Protein AF-A0A966URJ5-F1 (afdb_monomer_lite)

Sequence (151 aa):
MKKILITILTALTIFGPMQIAKAADERVVAIIDSAIDSNKNASVIYEACFTTNTSCPNGKNFMEGKGAASYFTRDKMSSPLVGPIWPTSQILTPGKQIYHGYNMAQVAVKTNPNVKIVFIRVSDGFTNIPINAGDNLSNAIKWVNDNAEKY

Secondary structure (DSSP, 8-state):
-HHHHHHHHHHTTTTS-----------EEEEEES---GGG-TTEEEEEEE-SSS-STTSSSEEESTTTT---BBSSTTSPPB-----SS-TTTTT-SHHHHHHHHHHHHHH-TT-EEEEEE----BSSS-S--HHHHHHHHHHHHHTTTT-

Foldseek 3Di:
DVVVVVVVVVVVVVPDPPPPPPPPPQDADEAEFAADPCVVPVLEPWEKEAEPLLQFPVSHRIDIGPCRRFGWADADSPDDIDDSDQWPFDDVRTHDRNCVQVVVSVVVCVVPVSHHYYYYHQFHRYSPDPRHDPVSVVVSVVVCVVCVVVD

pLDDT: mean 79.36, std 17.91, range [37.34, 97.88]

Radius of gyration: 23.21 Å; chains: 1; bounding box: 61×41×64 Å

Structure (mmCIF, N/CA/C/O backbone):
data_AF-A0A966URJ5-F1
#
_entry.id   AF-A0A966URJ5-F1
#
loop_
_atom_site.group_PDB
_atom_site.id
_atom_site.type_symbol
_atom_site.label_atom_id
_atom_site.label_alt_id
_atom_site.label_comp_id
_atom_site.label_asym_id
_atom_site.label_entity_id
_atom_site.label_seq_id
_atom_site.pdbx_PDB_ins_code
_atom_site.Cartn_x
_atom_site.Cartn_y
_atom_site.Cartn_z
_atom_site.occupancy
_atom_site.B_iso_or_equiv
_atom_site.auth_seq_id
_atom_site.auth_comp_id
_atom_site.auth_asym_id
_atom_site.auth_atom_id
_atom_site.pdbx_PDB_model_num
ATOM 1 N N . MET A 1 1 ? -41.264 -24.952 49.001 1.00 50.34 1 MET A N 1
ATOM 2 C CA . MET A 1 1 ? -41.823 -24.088 47.931 1.00 50.34 1 MET A CA 1
ATOM 3 C C . MET A 1 1 ? -40.975 -22.841 47.652 1.00 50.34 1 MET A C 1
ATOM 5 O O . MET A 1 1 ? -40.664 -22.598 46.497 1.00 50.34 1 MET A O 1
ATOM 9 N N . LYS A 1 2 ? -40.493 -22.106 48.670 1.00 48.03 2 LYS A N 1
ATOM 10 C CA . LYS A 1 2 ? -39.667 -20.885 48.496 1.00 48.03 2 LYS A CA 1
ATOM 11 C C . LYS A 1 2 ? -38.324 -21.092 47.762 1.00 48.03 2 LYS A C 1
ATOM 13 O O . LYS A 1 2 ? -37.881 -20.206 47.050 1.00 48.03 2 LYS A O 1
ATOM 18 N N . LYS A 1 3 ? -37.706 -22.275 47.893 1.00 48.22 3 LYS A N 1
ATOM 19 C CA . LYS A 1 3 ? -36.436 -22.621 47.220 1.00 48.22 3 LYS A CA 1
ATOM 20 C C . LYS A 1 3 ? -36.599 -22.998 45.738 1.00 48.22 3 LYS A C 1
ATOM 22 O O . LYS A 1 3 ? -35.659 -22.828 44.983 1.00 48.22 3 LYS A O 1
ATOM 27 N N . ILE A 1 4 ? -37.787 -23.449 45.324 1.00 54.34 4 ILE A N 1
ATOM 28 C CA . ILE A 1 4 ? -38.074 -23.843 43.929 1.00 54.34 4 ILE A CA 1
ATOM 29 C C . ILE A 1 4 ? -38.348 -22.601 43.066 1.00 54.34 4 ILE A C 1
ATOM 31 O O . ILE A 1 4 ? -37.912 -22.529 41.923 1.00 54.34 4 ILE A O 1
ATOM 35 N N . LEU A 1 5 ? -38.989 -21.580 43.644 1.00 51.28 5 LEU A N 1
ATOM 36 C CA . LEU A 1 5 ? -39.249 -20.297 42.980 1.00 51.28 5 LEU A CA 1
ATOM 37 C C . LEU A 1 5 ? -37.967 -19.531 42.613 1.00 51.28 5 LEU A C 1
ATOM 39 O O . LEU A 1 5 ? -37.931 -18.869 41.582 1.00 51.28 5 LEU A O 1
ATOM 43 N N . ILE A 1 6 ? -36.907 -19.649 43.419 1.00 54.62 6 ILE A N 1
ATOM 44 C CA . ILE A 1 6 ? -35.632 -18.960 43.165 1.00 54.62 6 ILE A CA 1
ATOM 45 C C . ILE A 1 6 ? -34.878 -19.619 42.001 1.00 54.62 6 ILE A C 1
ATOM 47 O O . ILE A 1 6 ? -34.319 -18.919 41.164 1.00 54.62 6 ILE A O 1
ATOM 51 N N . THR A 1 7 ? -34.925 -20.950 41.893 1.00 51.34 7 THR A N 1
ATOM 52 C CA . THR A 1 7 ? -34.247 -21.698 40.821 1.00 51.34 7 THR A CA 1
ATOM 53 C C . THR A 1 7 ? -34.879 -21.466 39.445 1.00 51.34 7 THR A C 1
ATOM 55 O O . THR A 1 7 ? -34.167 -21.412 38.444 1.00 51.34 7 THR A O 1
ATOM 58 N N . ILE A 1 8 ? -36.200 -21.273 39.379 1.00 53.19 8 ILE A N 1
ATOM 59 C CA . ILE A 1 8 ? -36.900 -20.993 38.114 1.00 53.19 8 ILE A CA 1
ATOM 60 C C . ILE A 1 8 ? -36.579 -19.572 37.620 1.00 53.19 8 ILE A C 1
ATOM 62 O O . ILE A 1 8 ? -36.367 -19.373 36.426 1.00 53.19 8 ILE A O 1
ATOM 66 N N . LEU A 1 9 ? -36.452 -18.595 38.524 1.00 50.75 9 LEU A N 1
ATOM 67 C CA . LEU A 1 9 ? -36.174 -17.204 38.152 1.00 50.75 9 LEU A CA 1
ATOM 68 C C . LEU A 1 9 ? -34.748 -17.003 37.600 1.00 50.75 9 LEU A C 1
ATOM 70 O O . LEU A 1 9 ? -34.544 -16.167 36.725 1.00 50.75 9 LEU A O 1
ATOM 74 N N . THR A 1 10 ? -33.777 -17.807 38.046 1.00 54.19 10 THR A N 1
ATOM 75 C CA . THR A 1 10 ? -32.397 -17.792 37.521 1.00 54.19 10 THR A CA 1
ATOM 76 C C . THR A 1 10 ? -32.237 -18.467 36.157 1.00 54.19 10 THR A C 1
ATOM 78 O O . THR A 1 10 ? -31.269 -18.190 35.459 1.00 54.19 10 THR A O 1
ATOM 81 N N . ALA A 1 11 ? -33.166 -19.341 35.755 1.00 50.88 11 ALA A N 1
ATOM 82 C CA . ALA A 1 11 ? -33.093 -20.036 34.467 1.00 50.88 11 ALA A CA 1
ATOM 83 C C . ALA A 1 11 ? -33.674 -19.210 33.302 1.00 50.88 11 ALA A C 1
ATOM 85 O O . ALA A 1 11 ? -33.300 -19.418 32.150 1.00 50.88 11 ALA A O 1
ATOM 86 N N . LEU A 1 12 ? -34.563 -18.251 33.589 1.00 50.88 12 LEU A N 1
ATOM 87 C CA . LEU A 1 12 ? -35.224 -17.424 32.571 1.00 50.88 12 LEU A CA 1
ATOM 88 C C . LEU A 1 12 ? -34.398 -16.221 32.090 1.00 50.88 12 LEU A C 1
ATOM 90 O O . LEU A 1 12 ? -34.717 -15.653 31.050 1.00 50.88 12 LEU A O 1
ATOM 94 N N . THR A 1 13 ? -33.324 -15.839 32.784 1.00 54.34 13 THR A N 1
ATOM 95 C CA . THR A 1 13 ? -32.471 -14.708 32.370 1.00 54.34 13 THR A CA 1
ATOM 96 C C . THR A 1 13 ? -31.438 -15.069 31.300 1.00 54.34 13 THR A C 1
ATOM 98 O O . THR A 1 13 ? -30.833 -14.172 30.722 1.00 54.34 13 THR A O 1
ATOM 101 N N . ILE A 1 14 ? -31.249 -16.357 30.991 1.00 55.19 14 ILE A N 1
ATOM 102 C CA . ILE A 1 14 ? -30.229 -16.819 30.030 1.00 55.19 14 ILE A CA 1
ATOM 103 C C . ILE A 1 14 ? -30.753 -16.796 28.578 1.00 55.19 14 ILE A C 1
ATOM 105 O O . ILE A 1 14 ? -29.967 -16.783 27.637 1.00 55.19 14 ILE A O 1
ATOM 109 N N . PHE A 1 15 ? -32.072 -16.705 28.377 1.00 53.78 15 PHE A N 1
ATOM 110 C CA . PHE A 1 15 ? -32.710 -16.682 27.051 1.00 53.78 15 PHE A CA 1
ATOM 111 C C . PHE A 1 15 ? -33.246 -15.298 26.659 1.00 53.78 15 PHE A C 1
ATOM 113 O O . PHE A 1 15 ? -34.242 -15.187 25.943 1.00 53.78 15 PHE A O 1
ATOM 120 N N . GLY A 1 16 ? -32.595 -14.224 27.115 1.00 58.50 16 GLY A N 1
ATOM 121 C CA . GLY A 1 16 ? -32.795 -12.922 26.482 1.00 58.50 16 GLY A CA 1
ATOM 122 C C . GLY A 1 16 ? -32.411 -13.021 24.999 1.00 58.50 16 GLY A C 1
ATOM 123 O O . GLY A 1 16 ? -31.446 -13.724 24.686 1.00 58.50 16 GLY A O 1
ATOM 124 N N . PRO A 1 17 ? -33.137 -12.373 24.069 1.00 59.34 17 PRO A N 1
ATOM 125 C CA . PRO A 1 17 ? -32.718 -12.334 22.679 1.00 59.34 17 PRO A CA 1
ATOM 126 C C . PRO A 1 17 ? -31.320 -11.723 22.647 1.00 59.34 17 PRO A C 1
ATOM 128 O O . PRO A 1 17 ? -31.151 -10.531 22.901 1.00 59.34 17 PRO A O 1
ATOM 131 N N . MET A 1 18 ? -30.310 -12.550 22.372 1.00 57.22 18 MET A N 1
ATOM 132 C CA . MET A 1 18 ? -29.006 -12.055 21.973 1.00 57.22 18 MET A CA 1
ATOM 133 C C . MET A 1 18 ? -29.278 -11.251 20.710 1.00 57.22 18 MET A C 1
ATOM 135 O O . MET A 1 18 ? -29.507 -11.822 19.643 1.00 57.22 18 MET A O 1
ATOM 139 N N . GLN A 1 19 ? -29.347 -9.926 20.835 1.00 57.91 19 GLN A N 1
ATOM 140 C CA . GLN A 1 19 ? -29.222 -9.075 19.671 1.00 57.91 19 GLN A CA 1
ATOM 141 C C . GLN A 1 19 ? -27.889 -9.481 19.063 1.00 57.91 19 GLN A C 1
ATOM 143 O O . GLN A 1 19 ? -26.838 -9.249 19.660 1.00 57.91 19 GLN A O 1
ATOM 148 N N . ILE A 1 20 ? -27.940 -10.167 17.919 1.00 57.69 20 ILE A N 1
ATOM 149 C CA . ILE A 1 20 ? -26.777 -10.316 17.060 1.00 57.69 20 ILE A CA 1
ATOM 150 C C . ILE A 1 20 ? -26.328 -8.879 16.862 1.00 57.69 20 ILE A C 1
ATOM 152 O O . ILE A 1 20 ? -27.057 -8.093 16.250 1.00 57.69 20 ILE A O 1
ATOM 156 N N . ALA A 1 21 ? -25.209 -8.506 17.483 1.00 56.81 21 ALA A N 1
ATOM 157 C CA . ALA A 1 21 ? -24.608 -7.217 17.247 1.00 56.81 21 ALA A CA 1
ATOM 158 C C . ALA A 1 21 ? -24.348 -7.193 15.745 1.00 56.81 21 ALA A C 1
ATOM 160 O O . ALA A 1 21 ? -23.446 -7.870 15.253 1.00 56.81 21 ALA A O 1
ATOM 161 N N . LYS A 1 22 ? -25.213 -6.504 14.994 1.00 48.72 22 LYS A N 1
ATOM 162 C CA . LYS A 1 22 ? -24.905 -6.134 13.624 1.00 48.72 22 LYS A CA 1
ATOM 163 C C . LYS A 1 22 ? -23.686 -5.249 13.779 1.00 48.72 22 LYS A C 1
ATOM 165 O O . LYS A 1 22 ? -23.829 -4.112 14.225 1.00 48.72 22 LYS A O 1
ATOM 170 N N . ALA A 1 23 ? -22.504 -5.824 13.546 1.00 55.16 23 ALA A N 1
ATOM 171 C CA . ALA A 1 23 ? -21.276 -5.063 13.452 1.00 55.16 23 ALA A CA 1
ATOM 172 C C . ALA A 1 23 ? -21.611 -3.880 12.550 1.00 55.16 23 ALA A C 1
ATOM 174 O O . ALA A 1 23 ? -22.132 -4.078 11.448 1.00 55.16 23 ALA A O 1
ATOM 175 N N . ALA A 1 24 ? -21.479 -2.670 13.094 1.00 56.81 24 ALA A N 1
ATOM 176 C CA . ALA A 1 24 ? -21.674 -1.475 12.302 1.00 56.81 24 ALA A CA 1
ATOM 177 C C . ALA A 1 24 ? -20.801 -1.648 11.064 1.00 56.81 24 ALA A C 1
ATOM 179 O O . ALA A 1 24 ? -19.639 -2.014 11.215 1.00 56.81 24 ALA A O 1
ATOM 180 N N . ASP A 1 25 ? -21.404 -1.477 9.890 1.00 59.50 25 ASP A N 1
ATOM 181 C CA . ASP A 1 25 ? -20.749 -1.560 8.589 1.00 59.50 25 ASP A CA 1
ATOM 182 C C . ASP A 1 25 ? -19.477 -0.703 8.667 1.00 59.50 25 ASP A C 1
ATOM 184 O O . ASP A 1 25 ? -19.547 0.533 8.699 1.00 59.50 25 ASP A O 1
ATOM 188 N N . GLU A 1 26 ? -18.333 -1.344 8.920 1.00 73.56 26 GLU A N 1
ATOM 189 C CA . GLU A 1 26 ? -17.161 -0.642 9.430 1.00 73.56 26 GLU A CA 1
ATOM 190 C C . GLU A 1 26 ? -16.476 -0.009 8.236 1.00 73.56 26 GLU A C 1
ATOM 192 O O . GLU A 1 26 ? -15.686 -0.641 7.549 1.00 73.56 26 GLU A O 1
ATOM 197 N N . ARG A 1 27 ? -16.855 1.238 7.951 1.00 84.69 27 ARG A N 1
ATOM 198 C CA . ARG A 1 27 ? -16.399 1.973 6.773 1.00 84.69 27 ARG A CA 1
ATOM 199 C C . ARG A 1 27 ? -14.871 1.977 6.705 1.00 84.69 27 ARG A C 1
ATOM 201 O O . ARG A 1 27 ? -14.206 2.598 7.539 1.00 84.69 27 ARG A O 1
ATOM 208 N N . VAL A 1 28 ? -14.337 1.332 5.675 1.00 94.56 28 VAL A N 1
ATOM 209 C CA . VAL A 1 28 ? -12.916 1.348 5.338 1.00 94.56 28 VAL A CA 1
ATOM 210 C C . VAL A 1 28 ? -12.631 2.493 4.371 1.00 94.56 28 VAL A C 1
ATOM 212 O O . VAL A 1 28 ? -13.375 2.738 3.422 1.00 94.56 28 VAL A O 1
ATOM 215 N N . VAL A 1 29 ? -11.541 3.217 4.613 1.00 96.19 29 VAL A N 1
ATOM 216 C CA . VAL A 1 29 ? -11.053 4.270 3.719 1.00 96.19 29 VAL A CA 1
ATOM 217 C C . VAL A 1 29 ? -9.939 3.706 2.845 1.00 96.19 29 VAL A C 1
ATOM 219 O O . VAL A 1 29 ? -8.922 3.231 3.349 1.00 96.19 29 VAL A O 1
ATOM 222 N N . ALA A 1 30 ? -10.104 3.800 1.528 1.00 97.50 30 ALA A N 1
ATOM 223 C CA . ALA A 1 30 ? -9.018 3.563 0.588 1.00 97.50 30 ALA A CA 1
ATOM 224 C C . ALA A 1 30 ? -8.158 4.830 0.454 1.00 97.50 30 ALA A C 1
ATOM 226 O O . ALA A 1 30 ? -8.666 5.893 0.092 1.00 97.50 30 ALA A O 1
ATOM 227 N N . ILE A 1 31 ? -6.856 4.725 0.724 1.00 96.88 31 ILE A N 1
ATOM 228 C CA . ILE A 1 31 ? -5.883 5.800 0.487 1.00 96.88 31 ILE A CA 1
ATOM 229 C C . ILE A 1 31 ? -4.998 5.382 -0.683 1.00 96.88 31 ILE A C 1
ATOM 231 O O . ILE A 1 31 ? -4.232 4.431 -0.559 1.00 96.88 31 ILE A O 1
ATOM 235 N N . ILE A 1 32 ? -5.102 6.091 -1.808 1.00 95.25 32 ILE A N 1
ATOM 236 C CA . ILE A 1 32 ? -4.272 5.871 -2.998 1.00 95.25 32 ILE A CA 1
ATOM 237 C C . ILE A 1 32 ? -3.200 6.957 -3.039 1.00 95.25 32 ILE A C 1
ATOM 239 O O . ILE A 1 32 ? -3.513 8.125 -3.259 1.00 95.25 32 ILE A O 1
ATOM 243 N N . ASP A 1 33 ? -1.945 6.588 -2.802 1.00 91.25 33 ASP A N 1
ATOM 244 C CA . ASP A 1 33 ? -0.875 7.565 -2.602 1.00 91.25 33 ASP A CA 1
ATOM 245 C C . ASP A 1 33 ? 0.514 7.006 -2.975 1.00 91.25 33 ASP A C 1
ATOM 247 O O . ASP A 1 33 ? 0.669 5.963 -3.609 1.00 91.25 33 ASP A O 1
ATOM 251 N N . SER A 1 34 ? 1.547 7.741 -2.588 1.00 86.75 34 SER A N 1
ATOM 252 C CA . SER A 1 34 ? 2.965 7.480 -2.768 1.00 86.75 34 SER A CA 1
ATOM 253 C C . SER A 1 34 ? 3.441 6.196 -2.085 1.00 86.75 34 SER A C 1
ATOM 255 O O . SER A 1 34 ? 3.714 5.219 -2.773 1.00 86.75 34 SER A O 1
ATOM 257 N N . ALA A 1 35 ? 3.584 6.176 -0.763 1.00 88.44 35 ALA A N 1
ATOM 258 C CA . ALA A 1 35 ? 4.011 5.011 0.012 1.00 88.44 35 ALA A CA 1
ATOM 259 C C . ALA A 1 35 ? 3.703 5.213 1.502 1.00 88.44 35 ALA A C 1
ATOM 261 O O . ALA A 1 35 ? 3.468 6.341 1.943 1.00 88.44 35 ALA A O 1
ATOM 262 N N . ILE A 1 36 ? 3.744 4.136 2.290 1.00 89.25 36 ILE A N 1
ATOM 263 C CA . ILE A 1 36 ? 3.575 4.209 3.746 1.00 89.25 36 ILE A CA 1
ATOM 264 C C . ILE A 1 36 ? 4.326 3.100 4.481 1.00 89.25 36 ILE A C 1
ATOM 266 O O . ILE A 1 36 ? 4.302 1.940 4.077 1.00 89.25 36 ILE A O 1
ATOM 270 N N . ASP A 1 37 ? 4.955 3.448 5.605 1.00 89.50 37 ASP A N 1
ATOM 271 C CA . ASP A 1 37 ? 5.413 2.461 6.583 1.00 89.50 37 ASP A CA 1
ATOM 272 C C . ASP A 1 37 ? 4.209 2.022 7.421 1.00 89.50 37 ASP A C 1
ATOM 274 O O . ASP A 1 37 ? 3.915 2.616 8.462 1.00 89.50 37 ASP A O 1
ATOM 278 N N . SER A 1 38 ? 3.470 1.019 6.941 1.00 89.75 38 SER A N 1
ATOM 279 C CA . SER A 1 38 ? 2.244 0.537 7.593 1.00 89.75 38 SER A CA 1
ATOM 280 C C . SER A 1 38 ? 2.495 0.012 9.011 1.00 89.75 38 SER A C 1
ATOM 282 O O . SER A 1 38 ? 1.602 0.057 9.851 1.00 89.75 38 SER A O 1
ATOM 284 N N . ASN A 1 39 ? 3.731 -0.370 9.358 1.00 88.94 39 ASN A N 1
ATOM 285 C CA . ASN A 1 39 ? 4.072 -0.739 10.737 1.00 88.94 39 ASN A CA 1
ATOM 286 C C . ASN A 1 39 ? 3.989 0.444 11.716 1.00 88.94 39 ASN A C 1
ATOM 288 O O . ASN A 1 39 ? 3.906 0.228 12.924 1.00 88.94 39 ASN A O 1
ATOM 292 N N . LYS A 1 40 ? 4.002 1.686 11.217 1.00 87.38 40 LYS A N 1
ATOM 293 C CA . LYS A 1 40 ? 3.810 2.905 12.017 1.00 87.38 40 LYS A CA 1
ATOM 294 C C . LYS A 1 40 ? 2.356 3.371 12.072 1.00 87.38 40 LYS A C 1
ATOM 296 O O . LYS A 1 40 ? 2.079 4.376 12.721 1.00 87.38 40 LYS A O 1
ATOM 301 N N . ASN A 1 41 ? 1.434 2.672 11.411 1.00 88.31 41 ASN A N 1
ATOM 302 C CA . ASN A 1 41 ? 0.022 3.026 11.398 1.00 88.31 41 ASN A CA 1
ATOM 303 C C . ASN A 1 41 ? -0.853 1.765 11.496 1.00 88.31 41 ASN A C 1
ATOM 305 O O . ASN A 1 41 ? -1.143 1.106 10.502 1.00 88.31 41 ASN A O 1
ATOM 309 N N . ALA A 1 42 ? -1.295 1.451 12.717 1.00 90.56 42 ALA A N 1
ATOM 310 C CA . ALA A 1 42 ? -2.089 0.255 13.010 1.00 90.56 42 ALA A CA 1
ATOM 311 C C . ALA A 1 42 ? -3.483 0.247 12.353 1.00 90.56 42 ALA A C 1
ATOM 313 O O . ALA A 1 42 ? -4.113 -0.806 12.288 1.00 90.56 42 ALA A O 1
ATOM 314 N N . SER A 1 43 ? -3.960 1.392 11.854 1.00 95.62 43 SER A N 1
ATOM 315 C CA . SER A 1 43 ? -5.220 1.480 11.115 1.00 95.62 43 SER A CA 1
ATOM 316 C C . SER A 1 43 ? -5.112 0.925 9.695 1.00 95.62 43 SER A C 1
ATOM 318 O O . SER A 1 43 ? -6.142 0.657 9.082 1.00 95.62 43 SER A O 1
ATOM 320 N N . VAL A 1 44 ? -3.903 0.724 9.157 1.00 96.56 44 VAL A N 1
ATOM 321 C CA . VAL A 1 44 ? -3.705 0.080 7.852 1.00 96.56 44 VAL A CA 1
ATOM 322 C C . VAL A 1 44 ? -3.919 -1.429 7.984 1.00 96.56 44 VAL A C 1
ATOM 324 O O . VAL A 1 44 ? -3.086 -2.143 8.539 1.00 96.56 44 VAL A O 1
ATOM 327 N N . ILE A 1 45 ? -5.044 -1.913 7.456 1.00 96.44 45 ILE A N 1
ATOM 328 C CA . ILE A 1 45 ? -5.470 -3.320 7.538 1.00 96.44 45 ILE A CA 1
ATOM 329 C C . ILE A 1 45 ? -5.103 -4.138 6.296 1.00 96.44 45 ILE A C 1
ATOM 331 O O . ILE A 1 45 ? -5.045 -5.367 6.358 1.00 96.44 45 ILE A O 1
ATOM 335 N N . TYR A 1 46 ? -4.866 -3.474 5.165 1.00 97.56 46 TYR A N 1
ATOM 336 C CA . TYR A 1 46 ? -4.447 -4.117 3.926 1.00 97.56 46 TYR A CA 1
ATOM 337 C C . TYR A 1 46 ? -3.684 -3.144 3.036 1.00 97.56 46 TYR A C 1
ATOM 339 O O . TYR A 1 46 ? -3.819 -1.925 3.160 1.00 97.56 46 TYR A O 1
ATOM 347 N N . GLU A 1 47 ? -2.886 -3.697 2.129 1.00 97.81 47 GLU A N 1
ATOM 348 C CA . GLU A 1 47 ? -2.038 -2.920 1.239 1.00 97.81 47 GLU A CA 1
ATOM 349 C C . GLU A 1 47 ? -2.055 -3.500 -0.175 1.00 97.81 47 GLU A C 1
ATOM 351 O O . GLU A 1 47 ? -2.119 -4.719 -0.359 1.00 97.81 47 GLU A O 1
ATOM 356 N N . ALA A 1 48 ? -1.937 -2.620 -1.164 1.00 97.75 48 ALA A N 1
ATOM 357 C CA . ALA A 1 48 ? -1.701 -2.972 -2.557 1.00 97.75 48 ALA A CA 1
ATOM 358 C C . ALA A 1 48 ? -0.666 -2.026 -3.183 1.00 97.75 48 ALA A C 1
ATOM 360 O O . ALA A 1 48 ? -0.410 -0.927 -2.685 1.00 97.75 48 ALA A O 1
ATOM 361 N N . CYS A 1 49 ? -0.061 -2.453 -4.284 1.00 95.31 49 CYS A N 1
ATOM 362 C CA . CYS A 1 49 ? 0.902 -1.675 -5.048 1.00 95.31 49 CYS A CA 1
ATOM 363 C C . CYS A 1 49 ? 0.678 -1.865 -6.542 1.00 95.31 49 CYS A C 1
ATOM 365 O O . CYS A 1 49 ? 0.576 -3.000 -7.003 1.00 95.31 49 CYS A O 1
ATOM 367 N N . PHE A 1 50 ? 0.651 -0.753 -7.275 1.00 94.44 50 PHE A N 1
ATOM 368 C CA . PHE A 1 50 ? 0.562 -0.694 -8.730 1.00 94.44 50 PHE A CA 1
ATOM 369 C C . PHE A 1 50 ? 1.670 0.210 -9.255 1.00 94.44 50 PHE A C 1
ATOM 371 O O . PHE A 1 50 ? 1.722 1.395 -8.934 1.00 94.44 50 PHE A O 1
ATOM 378 N N . THR A 1 51 ? 2.577 -0.356 -10.041 1.00 88.88 51 THR A N 1
ATOM 379 C CA . THR A 1 51 ? 3.736 0.353 -10.594 1.00 88.88 51 THR A CA 1
ATOM 380 C C . THR A 1 51 ? 3.919 -0.015 -12.059 1.00 88.88 51 THR A C 1
ATOM 382 O O . THR A 1 51 ? 3.538 -1.110 -12.471 1.00 88.88 51 THR A O 1
ATOM 385 N N . THR A 1 52 ? 4.526 0.866 -12.854 1.00 85.69 52 THR A N 1
ATOM 386 C CA . THR A 1 52 ? 4.856 0.538 -14.254 1.00 85.69 52 THR A CA 1
ATOM 387 C C . THR A 1 52 ? 6.247 -0.058 -14.387 1.00 85.69 52 THR A C 1
ATOM 389 O O . THR A 1 52 ? 6.512 -0.810 -15.326 1.00 85.69 52 THR A O 1
ATOM 392 N N . ASN A 1 53 ? 7.129 0.232 -13.426 1.00 80.50 53 ASN A N 1
ATOM 393 C CA . ASN A 1 53 ? 8.545 -0.077 -13.537 1.00 80.50 53 ASN A CA 1
ATOM 394 C C . ASN A 1 53 ? 9.028 -1.174 -12.578 1.00 80.50 53 ASN A C 1
ATOM 396 O O . ASN A 1 53 ? 10.173 -1.177 -12.123 1.00 80.50 53 ASN A O 1
ATOM 400 N N . THR A 1 54 ? 8.166 -2.131 -12.252 1.00 87.69 54 THR A N 1
ATOM 401 C CA . THR A 1 54 ? 8.456 -3.273 -11.374 1.00 87.69 54 THR A CA 1
ATOM 402 C C . THR A 1 54 ? 8.966 -2.871 -9.988 1.00 87.69 54 THR A C 1
ATOM 404 O O . THR A 1 54 ? 9.849 -3.511 -9.415 1.00 87.69 54 THR A O 1
ATOM 407 N N . SER A 1 55 ? 8.454 -1.761 -9.453 1.00 86.81 55 SER A N 1
ATOM 408 C CA . SER A 1 55 ? 8.965 -1.158 -8.216 1.00 86.81 55 SER A CA 1
ATOM 409 C C . SER A 1 55 ? 8.132 -1.479 -6.975 1.00 86.81 55 SER A C 1
ATOM 411 O O . SER A 1 55 ? 8.401 -0.938 -5.896 1.00 86.81 55 SER A O 1
ATOM 413 N N . CYS A 1 56 ? 7.170 -2.401 -7.088 1.00 92.06 56 CYS A N 1
ATOM 414 C CA . CYS A 1 56 ? 6.593 -3.038 -5.911 1.00 92.06 56 CYS A CA 1
ATOM 415 C C . CYS A 1 56 ? 7.647 -3.905 -5.195 1.00 92.06 56 CYS A C 1
ATOM 417 O O . CYS A 1 56 ? 8.588 -4.384 -5.835 1.00 92.06 56 CYS A O 1
ATOM 419 N N . PRO A 1 57 ? 7.504 -4.151 -3.881 1.00 92.56 57 PRO A N 1
ATOM 420 C CA . PRO A 1 57 ? 8.505 -4.878 -3.088 1.00 92.56 57 PRO A CA 1
ATOM 421 C C . PRO A 1 57 ? 8.857 -6.278 -3.608 1.00 92.56 57 PRO A C 1
ATOM 423 O O . PRO A 1 57 ? 9.963 -6.762 -3.393 1.00 92.56 57 PRO A O 1
ATOM 426 N N . ASN A 1 58 ? 7.936 -6.930 -4.320 1.00 94.00 58 ASN A N 1
ATOM 427 C CA . ASN A 1 58 ? 8.149 -8.236 -4.943 1.00 94.00 58 ASN A CA 1
ATOM 428 C C . ASN A 1 58 ? 8.880 -8.180 -6.301 1.00 94.00 58 ASN A C 1
ATOM 430 O O . ASN A 1 58 ? 8.965 -9.205 -6.978 1.00 94.00 58 ASN A O 1
ATOM 434 N N . GLY A 1 59 ? 9.348 -7.010 -6.747 1.00 90.56 59 GLY A N 1
ATOM 435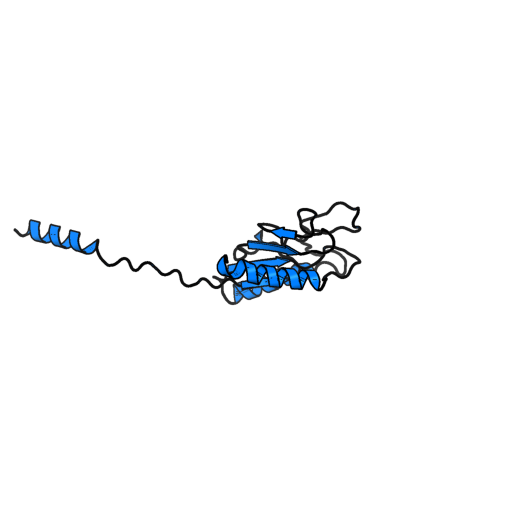 C CA . GLY A 1 59 ? 9.994 -6.861 -8.052 1.00 90.56 59 GLY A CA 1
ATOM 436 C C . GLY A 1 59 ? 9.043 -6.956 -9.240 1.00 90.56 59 GLY A C 1
ATOM 437 O O . GLY A 1 59 ? 9.493 -7.252 -10.344 1.00 90.56 59 GLY A O 1
ATOM 438 N N . LYS A 1 60 ? 7.738 -6.745 -9.034 1.00 92.44 60 LYS A N 1
ATOM 439 C CA . LYS A 1 60 ? 6.709 -6.771 -10.084 1.00 92.44 60 LYS A CA 1
ATOM 440 C C . LYS A 1 60 ? 5.925 -5.461 -10.119 1.00 92.44 60 LYS A C 1
ATOM 442 O O . LYS A 1 60 ? 6.123 -4.572 -9.296 1.00 92.44 60 LYS A O 1
ATOM 447 N N . ASN A 1 61 ? 5.037 -5.351 -11.102 1.00 92.00 61 ASN A N 1
ATOM 448 C CA . ASN A 1 61 ? 4.137 -4.207 -11.272 1.00 92.00 61 ASN A CA 1
ATOM 449 C C . ASN A 1 61 ? 2.938 -4.241 -10.322 1.00 92.00 61 ASN A C 1
ATOM 451 O O . ASN A 1 61 ? 2.268 -3.230 -10.148 1.00 92.00 61 ASN A O 1
ATOM 455 N N . PHE A 1 62 ? 2.679 -5.398 -9.711 1.00 95.94 62 PHE A N 1
ATOM 456 C CA . PHE A 1 62 ? 1.572 -5.602 -8.796 1.00 95.94 62 PHE A CA 1
ATOM 457 C C . PHE A 1 62 ? 1.995 -6.444 -7.597 1.00 95.94 62 PHE A C 1
ATOM 459 O O . PHE A 1 62 ? 2.696 -7.455 -7.740 1.00 95.94 62 PHE A O 1
ATOM 466 N N . MET A 1 63 ? 1.551 -6.023 -6.419 1.00 97.50 63 MET A N 1
ATOM 467 C CA . MET A 1 63 ? 1.677 -6.765 -5.172 1.00 97.50 63 MET A CA 1
ATOM 468 C C . MET A 1 63 ? 0.513 -6.412 -4.253 1.00 97.50 63 MET A C 1
ATOM 470 O O . MET A 1 63 ? 0.128 -5.250 -4.172 1.00 97.50 63 MET A O 1
ATOM 474 N N . GLU A 1 64 ? 0.022 -7.395 -3.510 1.00 97.69 64 GLU A N 1
ATOM 475 C CA . GLU A 1 64 ? -0.931 -7.205 -2.419 1.00 97.69 64 GLU A CA 1
ATOM 476 C C . GLU A 1 64 ? -0.376 -7.761 -1.114 1.00 97.69 64 GLU A C 1
ATOM 478 O O . GLU A 1 64 ? 0.549 -8.582 -1.099 1.00 97.69 64 GLU A O 1
ATOM 483 N N . GLY A 1 65 ? -1.001 -7.347 -0.019 1.00 96.19 65 GLY A N 1
ATOM 484 C CA . GLY A 1 65 ? -0.697 -7.820 1.317 1.00 96.19 65 GLY A CA 1
ATOM 485 C C . GLY A 1 65 ? 0.359 -6.975 2.014 1.00 96.19 65 GLY A C 1
ATOM 486 O O . GLY A 1 65 ? 0.881 -6.000 1.476 1.00 96.19 65 GLY A O 1
ATOM 487 N N . LYS A 1 66 ? 0.643 -7.349 3.263 1.00 94.56 66 LYS A N 1
ATOM 488 C CA . LYS A 1 66 ? 1.470 -6.550 4.165 1.00 94.56 66 LYS A CA 1
ATOM 489 C C . LYS A 1 66 ? 2.821 -6.199 3.536 1.00 94.56 66 LYS A C 1
ATOM 491 O O . LYS A 1 66 ? 3.549 -7.070 3.063 1.00 94.56 66 LYS A O 1
ATOM 496 N N . GLY A 1 67 ? 3.152 -4.916 3.574 1.00 92.88 67 GLY A N 1
ATOM 497 C CA . GLY A 1 67 ? 4.361 -4.347 3.009 1.00 92.88 67 GLY A CA 1
ATOM 498 C C . GLY A 1 67 ? 4.251 -3.968 1.536 1.00 92.88 67 GLY A C 1
ATOM 499 O O . GLY A 1 67 ? 5.179 -3.325 1.061 1.00 92.88 67 GLY A O 1
ATOM 500 N N . ALA A 1 68 ? 3.167 -4.286 0.813 1.00 95.62 68 ALA A N 1
ATOM 501 C CA . ALA A 1 68 ? 3.026 -3.932 -0.603 1.00 95.62 68 ALA A CA 1
ATOM 502 C C . ALA A 1 68 ? 3.181 -2.422 -0.849 1.00 95.62 68 ALA A C 1
ATOM 504 O O . ALA A 1 68 ? 3.853 -2.029 -1.803 1.00 95.62 68 ALA A O 1
ATOM 505 N N . ALA A 1 69 ? 2.654 -1.575 0.042 1.00 93.94 69 ALA A N 1
ATOM 506 C CA . ALA A 1 69 ? 2.775 -0.124 -0.067 1.00 93.94 69 ALA A CA 1
ATOM 507 C C . ALA A 1 69 ? 4.115 0.430 0.451 1.00 93.94 69 ALA A C 1
ATOM 509 O O . ALA A 1 69 ? 4.310 1.650 0.513 1.00 93.94 69 ALA A O 1
ATOM 510 N N . SER A 1 70 ? 5.063 -0.456 0.777 1.00 90.44 70 SER A N 1
ATOM 511 C CA . SER A 1 70 ? 6.413 -0.068 1.157 1.00 90.44 70 SER A CA 1
ATOM 512 C C . SER A 1 70 ? 7.137 0.627 0.015 1.00 90.44 70 SER A C 1
ATOM 514 O O . SER A 1 70 ? 7.026 0.212 -1.140 1.00 90.44 70 SER A O 1
ATOM 516 N N . TYR A 1 71 ? 7.932 1.649 0.326 1.00 86.25 71 TYR A N 1
ATOM 517 C CA . TYR A 1 71 ? 8.740 2.315 -0.688 1.00 86.25 71 TYR A CA 1
ATOM 518 C C . TYR A 1 71 ? 10.016 1.519 -0.983 1.00 86.25 71 TYR A C 1
ATOM 520 O O . TYR A 1 71 ? 10.856 1.323 -0.106 1.00 86.25 71 TYR A O 1
ATOM 528 N N . PHE A 1 72 ? 10.170 1.085 -2.231 1.00 84.94 72 PHE A N 1
ATOM 52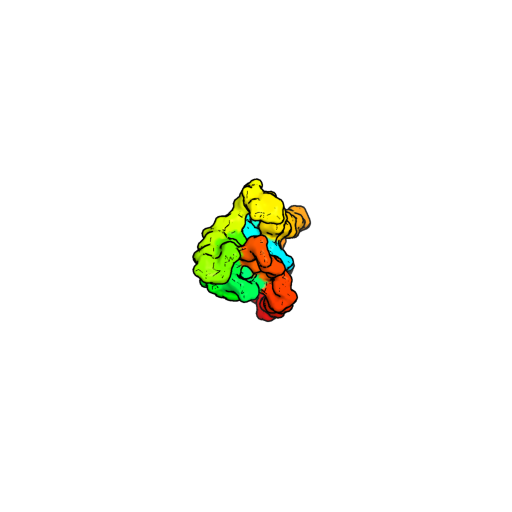9 C CA . PHE A 1 72 ? 11.374 0.441 -2.760 1.00 84.94 72 PHE A CA 1
ATOM 530 C C . PHE A 1 72 ? 11.822 1.210 -3.994 1.00 84.94 72 PHE A C 1
ATOM 532 O O . PHE A 1 72 ? 10.980 1.585 -4.808 1.00 84.94 72 PHE A O 1
ATOM 539 N N . THR A 1 73 ? 13.128 1.427 -4.135 1.00 80.25 73 THR A N 1
ATOM 540 C CA . THR A 1 73 ? 13.710 2.211 -5.230 1.00 80.25 73 THR A CA 1
ATOM 541 C C . THR A 1 73 ? 14.745 1.416 -6.014 1.00 80.25 73 THR A C 1
ATOM 543 O O . THR A 1 73 ? 15.331 0.464 -5.494 1.00 80.25 73 THR A O 1
ATOM 546 N N . ARG A 1 74 ? 15.005 1.835 -7.252 1.00 77.38 74 ARG A N 1
ATOM 547 C CA . ARG A 1 74 ? 16.200 1.466 -8.019 1.00 77.38 74 ARG A CA 1
ATOM 548 C C . ARG A 1 74 ? 16.594 2.612 -8.952 1.00 77.38 74 ARG A C 1
ATOM 550 O O . ARG A 1 74 ? 15.753 3.396 -9.381 1.00 77.38 74 ARG A O 1
ATOM 557 N N . ASP A 1 75 ? 17.876 2.714 -9.274 1.00 74.44 75 ASP A N 1
ATOM 558 C CA . ASP A 1 75 ? 18.404 3.746 -10.176 1.00 74.44 75 ASP A CA 1
ATOM 559 C C . ASP A 1 75 ? 18.155 3.419 -11.660 1.00 74.44 75 ASP A C 1
ATOM 561 O O . ASP A 1 75 ? 17.983 4.324 -12.477 1.00 74.44 75 ASP A O 1
ATOM 565 N N . LYS A 1 76 ? 18.108 2.128 -12.017 1.00 75.75 76 LYS A N 1
ATOM 566 C CA . LYS A 1 76 ? 17.832 1.615 -13.370 1.00 75.75 76 LYS A CA 1
ATOM 567 C C . L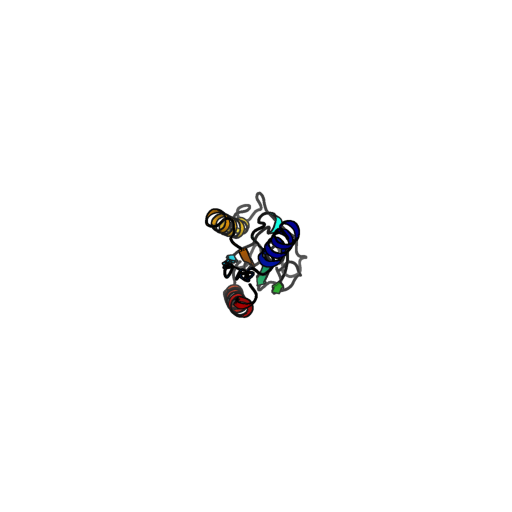YS A 1 76 ? 17.021 0.326 -13.301 1.00 75.75 76 LYS A C 1
ATOM 569 O O . LYS A 1 76 ? 17.123 -0.410 -12.329 1.00 75.75 76 LYS A O 1
ATOM 574 N N . MET A 1 77 ? 16.272 -0.003 -14.359 1.00 75.12 77 MET A N 1
ATOM 575 C CA . MET A 1 77 ? 15.467 -1.236 -14.421 1.00 75.12 77 MET A CA 1
ATOM 576 C C . MET A 1 77 ? 16.298 -2.507 -14.181 1.00 75.12 77 MET A C 1
ATOM 578 O O . MET A 1 77 ? 15.828 -3.444 -13.550 1.00 75.12 77 MET A O 1
ATOM 582 N N . SER A 1 78 ? 17.546 -2.529 -14.648 1.00 79.62 78 SER A N 1
ATOM 583 C CA . SER A 1 78 ? 18.470 -3.653 -14.466 1.00 79.62 78 SER A CA 1
ATOM 584 C C . SER A 1 78 ? 19.053 -3.766 -13.054 1.00 79.62 78 SER A C 1
ATOM 586 O O . SER A 1 78 ? 19.664 -4.781 -12.733 1.00 79.62 78 SER A O 1
ATOM 588 N N . SER A 1 79 ? 18.926 -2.726 -12.232 1.00 81.94 79 SER A N 1
ATOM 589 C CA . SER A 1 79 ? 19.488 -2.705 -10.885 1.00 81.94 79 SER A CA 1
ATOM 590 C C . SER A 1 79 ? 18.584 -3.446 -9.899 1.00 81.94 79 SER A C 1
ATOM 592 O O . SER A 1 79 ? 17.361 -3.468 -10.080 1.00 81.94 79 SER A O 1
ATOM 594 N N . PRO A 1 80 ? 19.156 -4.039 -8.837 1.00 84.44 80 PRO A N 1
ATOM 595 C CA . PRO A 1 80 ? 18.360 -4.648 -7.782 1.00 84.44 80 PRO A CA 1
ATOM 596 C C . PRO A 1 80 ? 17.472 -3.600 -7.101 1.00 84.44 80 PRO A C 1
ATOM 598 O O . PRO A 1 80 ? 17.858 -2.439 -6.953 1.00 84.44 80 PRO A O 1
ATOM 601 N N . LEU A 1 81 ? 16.285 -4.022 -6.660 1.00 85.94 81 LEU A N 1
ATOM 602 C CA . LEU A 1 81 ? 15.460 -3.197 -5.783 1.00 85.94 81 LEU A CA 1
ATOM 603 C C . LEU A 1 81 ? 16.144 -3.005 -4.430 1.00 85.94 81 LEU A C 1
ATOM 605 O O . LEU A 1 81 ? 16.661 -3.956 -3.846 1.00 85.94 81 LEU A O 1
ATOM 609 N N . VAL A 1 82 ? 16.075 -1.784 -3.910 1.00 84.19 82 VAL A N 1
ATOM 610 C CA . VAL A 1 82 ? 16.587 -1.405 -2.592 1.00 84.19 82 VAL A CA 1
ATOM 611 C C . VAL A 1 82 ? 15.423 -0.897 -1.743 1.00 84.19 82 VAL A C 1
ATOM 613 O O . VAL A 1 82 ? 14.730 0.046 -2.131 1.00 84.19 82 VAL A O 1
ATOM 616 N N . GLY A 1 83 ? 15.193 -1.517 -0.584 1.00 82.31 83 GLY A N 1
ATOM 617 C CA . GLY A 1 83 ? 14.156 -1.099 0.358 1.00 82.31 83 GLY A CA 1
ATOM 618 C C . GLY A 1 83 ? 13.810 -2.131 1.445 1.00 82.31 83 GLY A C 1
ATOM 619 O O . GLY A 1 83 ? 14.445 -3.184 1.503 1.00 82.31 83 GLY A O 1
ATOM 620 N N . PRO A 1 84 ? 12.819 -1.828 2.308 1.00 81.44 84 PRO A N 1
ATOM 621 C CA . PRO A 1 84 ? 12.035 -0.597 2.278 1.00 81.44 84 PRO A CA 1
ATOM 622 C C . PRO A 1 84 ? 12.877 0.613 2.706 1.00 81.44 84 PRO A C 1
ATOM 624 O O . PRO A 1 84 ? 13.610 0.552 3.691 1.00 81.44 84 PRO A O 1
ATOM 627 N N . ILE A 1 85 ? 12.794 1.714 1.958 1.00 77.12 85 ILE A N 1
ATOM 628 C CA . ILE A 1 85 ? 13.478 2.965 2.301 1.00 77.12 85 ILE A CA 1
ATOM 629 C C . ILE A 1 85 ? 12.450 3.932 2.875 1.00 77.12 85 ILE A C 1
ATOM 631 O O . ILE A 1 85 ? 11.580 4.430 2.167 1.00 77.12 85 ILE A O 1
ATOM 635 N N . TRP A 1 86 ? 12.595 4.232 4.161 1.00 71.31 86 TRP A N 1
ATOM 636 C CA . TRP A 1 86 ? 11.796 5.220 4.882 1.00 71.31 86 TRP A CA 1
ATOM 637 C C . TRP A 1 86 ? 12.689 6.412 5.200 1.00 71.31 86 TRP A C 1
ATOM 639 O O . TRP A 1 86 ? 13.287 6.453 6.276 1.00 71.31 86 TRP A O 1
ATOM 649 N N . PRO A 1 87 ? 12.900 7.336 4.251 1.00 55.50 87 PRO A N 1
ATOM 650 C CA . PRO A 1 87 ? 13.926 8.340 4.428 1.00 55.50 87 PRO A CA 1
ATOM 651 C C . PRO A 1 87 ? 13.549 9.279 5.563 1.00 55.50 87 PRO A C 1
ATOM 653 O O . PRO A 1 87 ? 12.570 9.997 5.444 1.00 55.50 87 PRO A O 1
ATOM 656 N N . THR A 1 88 ? 14.385 9.371 6.595 1.00 45.81 88 THR A N 1
ATOM 657 C CA . THR A 1 88 ? 14.425 10.550 7.477 1.00 45.81 88 THR A CA 1
ATOM 658 C C . THR A 1 88 ? 15.088 11.755 6.803 1.00 45.81 88 THR A C 1
ATOM 660 O O . THR A 1 88 ? 15.021 12.864 7.315 1.00 45.81 88 THR A O 1
ATOM 663 N N . SER A 1 89 ? 15.697 11.559 5.633 1.00 37.34 89 SER A N 1
ATOM 664 C CA . SER A 1 89 ? 16.001 12.561 4.604 1.00 37.34 89 SER A CA 1
ATOM 665 C C . SER A 1 89 ? 16.759 11.837 3.488 1.00 37.34 89 SER A C 1
ATOM 667 O O . SER A 1 89 ? 17.907 11.486 3.703 1.00 37.34 89 SER A O 1
ATOM 669 N N . GLN A 1 90 ? 16.183 11.557 2.309 1.00 38.84 90 GLN A N 1
ATOM 670 C CA . GLN A 1 90 ? 17.015 11.111 1.174 1.00 38.84 90 GLN A CA 1
ATOM 671 C C . GLN A 1 90 ? 16.573 11.593 -0.201 1.00 38.84 90 GLN A C 1
ATOM 673 O O . GLN A 1 90 ? 15.393 11.740 -0.518 1.00 38.84 90 GLN A O 1
ATOM 678 N N . ILE A 1 91 ? 17.644 11.917 -0.914 1.00 42.91 91 ILE A N 1
ATOM 679 C CA . ILE A 1 91 ? 17.977 12.987 -1.841 1.00 42.91 91 ILE A CA 1
ATOM 680 C C . ILE A 1 91 ? 17.241 12.849 -3.170 1.00 42.91 91 ILE A C 1
ATOM 682 O O . ILE A 1 91 ? 17.676 12.065 -3.993 1.00 42.91 91 ILE A O 1
ATOM 686 N N . LEU A 1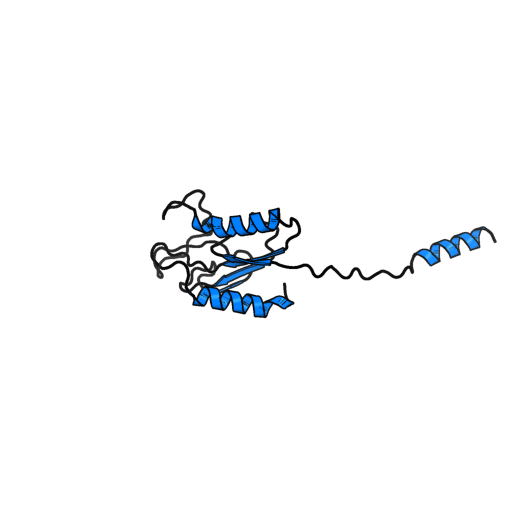 92 ? 16.181 13.641 -3.374 1.00 45.00 92 LEU A N 1
ATOM 687 C CA . LEU A 1 92 ? 15.775 14.221 -4.667 1.00 45.00 92 LEU A CA 1
ATOM 688 C C . LEU A 1 92 ? 15.062 15.592 -4.499 1.00 45.00 92 LEU A C 1
ATOM 690 O O . LEU A 1 92 ? 14.126 15.955 -5.198 1.00 45.00 92 LEU A O 1
ATOM 694 N N . THR A 1 93 ? 15.588 16.505 -3.682 1.00 51.03 93 THR A N 1
ATOM 695 C CA . THR A 1 93 ? 15.073 16.922 -2.361 1.00 51.03 93 THR A CA 1
ATOM 696 C C . THR A 1 93 ? 14.930 15.793 -1.350 1.00 51.03 93 THR A C 1
ATOM 698 O O . THR A 1 93 ? 14.050 14.947 -1.498 1.00 51.03 93 THR A O 1
ATOM 701 N N . PRO A 1 94 ? 15.781 15.749 -0.316 1.00 43.53 94 PRO A N 1
ATOM 702 C CA . PRO A 1 94 ? 15.737 14.681 0.656 1.00 43.53 94 PRO A CA 1
ATOM 703 C C . PRO A 1 94 ? 14.368 14.492 1.339 1.00 43.53 94 PRO A C 1
ATOM 705 O O . PRO A 1 94 ? 13.980 15.314 2.159 1.00 43.53 94 PRO A O 1
ATOM 708 N N . GLY A 1 95 ? 13.654 13.398 1.033 1.00 47.28 95 GLY A N 1
ATOM 709 C CA . GLY A 1 95 ? 12.600 12.815 1.876 1.00 47.28 95 GLY A CA 1
ATOM 710 C C . GLY A 1 95 ? 11.280 13.582 2.045 1.00 47.28 95 GLY A C 1
ATOM 711 O O . GLY A 1 95 ? 10.875 13.780 3.182 1.00 47.28 95 GLY A O 1
ATOM 712 N N . LYS A 1 96 ? 10.562 13.976 0.975 1.00 53.06 96 LYS A N 1
ATOM 713 C CA . LYS A 1 96 ? 9.194 14.550 1.119 1.00 53.06 96 LYS A CA 1
ATOM 714 C C . LYS A 1 96 ? 8.041 13.746 0.513 1.00 53.06 96 LYS A C 1
ATOM 716 O O . LYS A 1 96 ? 6.945 13.791 1.057 1.00 53.06 96 LYS A O 1
ATOM 721 N N . GLN A 1 97 ? 8.263 12.994 -0.563 1.00 59.31 97 GLN A N 1
ATOM 722 C CA . GLN A 1 97 ? 7.175 12.288 -1.261 1.00 59.31 97 GLN A CA 1
ATOM 723 C C . GLN A 1 97 ? 6.651 11.093 -0.456 1.00 59.31 97 GLN A C 1
ATOM 725 O O . GLN A 1 97 ? 5.450 10.935 -0.327 1.00 59.31 97 GLN A O 1
ATOM 730 N N . ILE A 1 98 ? 7.536 10.320 0.181 1.00 61.50 98 ILE A N 1
ATOM 731 C CA . ILE A 1 98 ? 7.173 9.121 0.963 1.00 61.50 98 ILE A CA 1
ATOM 732 C C . ILE A 1 98 ? 6.375 9.464 2.231 1.00 61.50 98 ILE A C 1
ATOM 734 O O . ILE A 1 98 ? 5.613 8.644 2.734 1.00 61.50 98 ILE A O 1
ATOM 738 N N . TYR A 1 99 ? 6.501 10.694 2.734 1.00 71.94 99 TYR A N 1
ATOM 739 C CA . TYR A 1 99 ? 5.677 11.158 3.846 1.00 71.94 99 TYR A CA 1
ATOM 740 C C . TYR A 1 99 ? 4.294 11.638 3.418 1.00 71.94 99 TYR A C 1
ATOM 742 O O . TYR A 1 99 ? 3.461 11.835 4.296 1.00 71.94 99 TYR A O 1
ATOM 750 N N . HIS A 1 100 ? 4.014 11.825 2.123 1.00 83.69 100 HIS A N 1
ATOM 751 C CA . HIS A 1 100 ? 2.680 12.238 1.687 1.00 83.69 100 HIS A CA 1
ATOM 752 C C . HIS A 1 100 ? 1.650 11.171 2.080 1.00 83.69 100 HIS A C 1
ATOM 754 O O . HIS A 1 100 ? 0.732 11.463 2.843 1.00 83.69 100 HIS A O 1
ATOM 760 N N . GLY A 1 101 ? 1.906 9.912 1.721 1.00 87.12 101 GLY A N 1
ATOM 761 C CA . GLY A 1 101 ? 1.059 8.782 2.091 1.00 87.12 101 GLY A CA 1
ATOM 762 C C . GLY A 1 101 ? 0.917 8.587 3.599 1.00 87.12 101 GLY A C 1
ATOM 763 O O . GLY A 1 101 ? -0.193 8.442 4.113 1.00 87.12 101 GLY A O 1
ATOM 764 N N . TYR A 1 102 ? 2.032 8.677 4.329 1.00 87.19 102 TYR A N 1
ATOM 765 C CA . TYR A 1 102 ? 2.012 8.655 5.793 1.00 87.19 102 TYR A CA 1
ATOM 766 C C . TYR A 1 102 ? 1.132 9.772 6.371 1.00 87.19 102 TYR A C 1
ATOM 768 O O . TYR A 1 102 ? 0.268 9.502 7.200 1.00 87.19 102 TYR A O 1
ATOM 776 N N . ASN A 1 103 ? 1.292 11.015 5.913 1.00 88.19 103 ASN A N 1
ATOM 777 C CA . ASN A 1 103 ? 0.511 12.153 6.396 1.00 88.19 103 ASN A CA 1
ATOM 778 C C . ASN A 1 103 ? -0.984 11.992 6.091 1.00 88.19 103 ASN A C 1
ATOM 780 O O . ASN A 1 103 ? -1.803 12.312 6.952 1.00 88.19 103 ASN A O 1
ATOM 784 N N . MET A 1 104 ? -1.348 11.450 4.924 1.00 92.69 104 MET A N 1
ATOM 785 C CA . MET A 1 104 ? -2.745 11.151 4.589 1.00 92.69 104 MET A CA 1
ATOM 786 C C . MET A 1 104 ? -3.350 10.132 5.558 1.00 92.69 104 MET A C 1
ATOM 788 O O . MET A 1 104 ? -4.439 10.358 6.091 1.00 92.69 104 MET A O 1
ATOM 792 N N . ALA A 1 105 ? -2.619 9.059 5.868 1.00 93.38 105 ALA A N 1
ATOM 793 C CA . ALA A 1 105 ? -3.059 8.084 6.862 1.00 93.38 105 ALA A CA 1
ATOM 794 C C . ALA A 1 105 ? -3.143 8.696 8.273 1.00 93.38 105 ALA A C 1
ATOM 796 O O . ALA A 1 105 ? -4.110 8.450 8.992 1.00 93.38 105 ALA A O 1
ATOM 797 N N . GLN A 1 106 ? -2.194 9.554 8.662 1.00 91.75 106 GLN A N 1
ATOM 798 C CA . GLN A 1 106 ? -2.234 10.246 9.955 1.00 91.75 106 GLN A CA 1
ATOM 799 C C . GLN A 1 106 ? -3.435 11.189 10.081 1.00 91.75 106 GLN A C 1
ATOM 801 O O . GLN A 1 106 ? -4.048 11.254 11.145 1.00 91.75 106 GLN A O 1
ATOM 806 N N . VAL A 1 107 ? -3.796 11.916 9.021 1.00 93.31 107 VAL A N 1
ATOM 807 C CA . VAL A 1 107 ? -4.981 12.788 9.024 1.00 93.31 107 VAL A CA 1
ATOM 808 C C . VAL A 1 107 ? -6.265 11.963 9.124 1.00 93.31 107 VAL A C 1
ATOM 810 O O . VAL A 1 107 ? -7.156 12.339 9.889 1.00 93.31 107 VAL A O 1
ATOM 813 N N . ALA A 1 108 ? -6.346 10.824 8.427 1.00 94.81 108 ALA A N 1
ATOM 814 C CA . ALA A 1 108 ? -7.483 9.910 8.534 1.00 94.81 108 ALA A CA 1
ATOM 815 C C . ALA A 1 108 ? -7.653 9.401 9.975 1.00 94.81 108 ALA A C 1
ATOM 817 O O . ALA A 1 108 ? -8.733 9.543 10.546 1.00 94.81 108 ALA A O 1
ATOM 818 N N . VAL A 1 109 ? -6.570 8.918 10.595 1.00 94.69 109 VAL A N 1
ATOM 819 C CA . VAL A 1 109 ? -6.569 8.447 11.993 1.00 94.69 109 VAL A CA 1
ATOM 820 C C . VAL A 1 109 ? -6.893 9.573 12.974 1.00 94.69 109 VAL A C 1
ATOM 822 O O . VAL A 1 109 ? -7.655 9.379 13.916 1.00 94.69 109 VAL A O 1
ATOM 825 N N . LYS A 1 110 ? -6.362 10.782 12.755 1.00 94.75 110 LYS A N 1
ATOM 826 C CA . LYS A 1 110 ? -6.676 11.945 13.599 1.00 94.75 110 LYS A CA 1
ATOM 827 C C . LYS A 1 110 ? -8.157 12.323 13.519 1.00 94.75 110 LYS A C 1
ATOM 829 O O . LYS A 1 110 ? -8.721 12.763 14.516 1.00 94.75 110 LYS A O 1
ATOM 834 N N . THR A 1 111 ? -8.763 12.183 12.342 1.00 95.00 111 THR A N 1
ATOM 835 C CA . THR A 1 111 ? -10.181 12.497 12.111 1.00 95.00 111 THR A CA 1
ATOM 836 C C . THR A 1 111 ? -11.098 11.431 12.703 1.00 95.00 111 THR A C 1
ATOM 838 O O . THR A 1 111 ? -12.112 11.760 13.312 1.00 95.00 111 THR A O 1
ATOM 841 N N . ASN A 1 112 ? -10.735 10.159 12.548 1.00 93.69 112 ASN A N 1
ATOM 842 C CA . ASN A 1 112 ? -11.438 9.028 13.132 1.00 93.69 112 ASN A CA 1
ATOM 843 C C . ASN A 1 112 ? -10.415 8.004 13.659 1.00 93.69 112 ASN A C 1
ATOM 845 O O . ASN A 1 112 ? -9.873 7.233 12.867 1.00 93.69 112 ASN A O 1
ATOM 849 N N . PRO A 1 113 ? -10.184 7.938 14.982 1.00 92.94 113 PRO A N 1
ATOM 850 C CA . PRO A 1 113 ? -9.225 7.000 15.571 1.00 92.94 113 PRO A CA 1
ATOM 851 C C . PRO A 1 113 ? -9.548 5.519 15.336 1.00 92.94 113 PRO A C 1
ATOM 853 O O . PRO A 1 113 ? -8.649 4.688 15.416 1.00 92.94 113 PRO A O 1
ATOM 856 N N . ASN A 1 114 ? -10.807 5.191 15.025 1.00 93.00 114 ASN A N 1
ATOM 857 C CA . ASN A 1 114 ? -11.255 3.83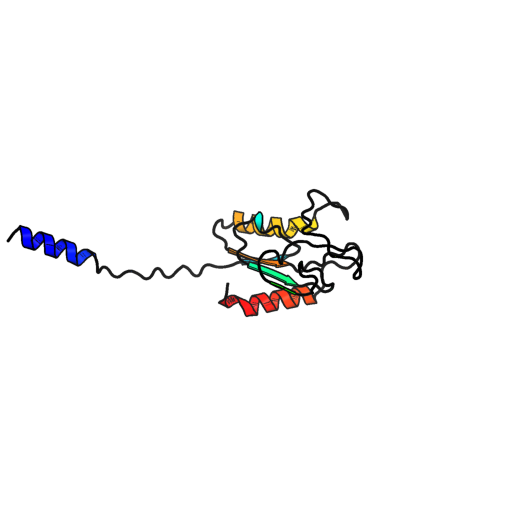1 14.718 1.00 93.00 114 ASN A CA 1
ATOM 858 C C . ASN A 1 114 ? -11.297 3.556 13.205 1.00 93.00 114 ASN A C 1
ATOM 860 O O . ASN A 1 114 ? -11.881 2.564 12.782 1.00 93.00 114 ASN A O 1
ATOM 864 N N . VAL A 1 115 ? -10.752 4.446 12.366 1.00 94.62 115 VAL A N 1
ATOM 865 C CA . VAL A 1 115 ? -10.735 4.232 10.916 1.00 94.62 115 VAL A CA 1
ATOM 866 C C . VAL A 1 115 ? -9.914 2.993 10.574 1.00 94.62 115 VAL A C 1
ATOM 868 O O . VAL A 1 115 ? -8.821 2.784 11.105 1.00 94.62 115 VAL A O 1
ATOM 871 N N . LYS A 1 116 ? -10.429 2.202 9.637 1.00 96.44 116 LYS A N 1
ATOM 872 C CA . LYS A 1 116 ? -9.682 1.165 8.933 1.00 96.44 116 LYS A CA 1
ATOM 873 C C . LYS A 1 116 ? -9.252 1.694 7.576 1.00 96.44 116 LYS A C 1
ATOM 875 O O . LYS A 1 116 ? -10.023 2.366 6.892 1.00 96.44 116 LYS A O 1
ATOM 880 N N . ILE A 1 117 ? -8.019 1.399 7.192 1.00 97.56 117 ILE A N 1
ATOM 881 C CA . ILE A 1 117 ? -7.391 1.918 5.983 1.00 97.56 117 ILE A CA 1
ATOM 882 C C . ILE A 1 117 ? -6.933 0.749 5.118 1.00 97.56 117 ILE A C 1
ATOM 884 O O . ILE A 1 117 ? -6.188 -0.121 5.571 1.00 97.56 117 ILE A O 1
ATOM 888 N N . VAL A 1 118 ? -7.325 0.772 3.849 1.00 97.88 118 VAL A N 1
ATOM 889 C CA . VAL A 1 118 ? -6.642 0.019 2.796 1.00 97.88 118 VAL A CA 1
ATOM 890 C C . VAL A 1 118 ? -5.745 1.006 2.071 1.00 97.88 118 VAL A C 1
ATOM 892 O O . VAL A 1 118 ? -6.214 2.027 1.569 1.00 97.88 118 VAL A O 1
ATOM 895 N N . PHE A 1 119 ? -4.444 0.740 2.055 1.00 97.75 119 PHE A N 1
ATOM 896 C CA . PHE A 1 119 ? -3.478 1.655 1.465 1.00 97.75 119 PHE A CA 1
ATOM 897 C C . PHE A 1 119 ? -2.976 1.124 0.1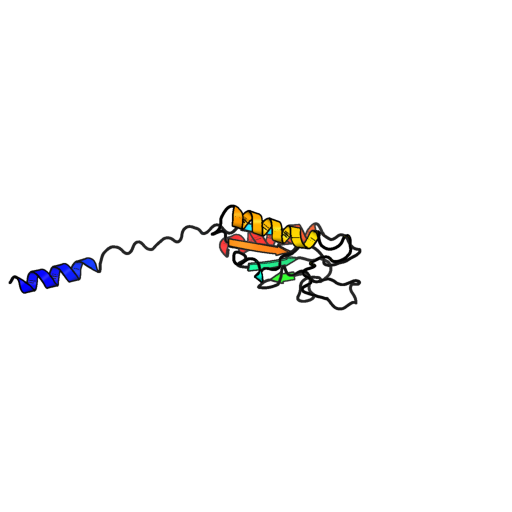23 1.00 97.75 119 PHE A C 1
ATOM 899 O O . PHE A 1 119 ? -2.460 0.012 0.035 1.00 97.75 119 PHE A O 1
ATOM 906 N N . ILE A 1 120 ? -3.079 1.929 -0.927 1.00 97.06 120 ILE A N 1
ATOM 907 C CA . ILE A 1 120 ? -2.670 1.565 -2.276 1.00 97.06 120 ILE A CA 1
ATOM 908 C C . ILE A 1 120 ? -1.541 2.489 -2.722 1.00 97.06 120 ILE A C 1
ATOM 910 O O . ILE A 1 120 ? -1.728 3.692 -2.899 1.00 97.06 120 ILE A O 1
ATOM 914 N N . ARG A 1 121 ? -0.355 1.918 -2.930 1.00 93.19 121 ARG A N 1
ATOM 915 C CA . ARG A 1 121 ? 0.792 2.621 -3.508 1.00 93.19 121 ARG A CA 1
ATOM 916 C C . ARG A 1 121 ? 0.672 2.664 -5.030 1.00 93.19 121 ARG A C 1
ATOM 918 O O . ARG A 1 121 ? 0.592 1.616 -5.665 1.00 93.19 121 ARG A O 1
ATOM 925 N N . VAL A 1 122 ? 0.745 3.862 -5.608 1.00 90.75 122 VAL A N 1
ATOM 926 C CA . VAL A 1 122 ? 0.800 4.076 -7.073 1.00 90.75 122 VAL A CA 1
ATOM 927 C C . VAL A 1 122 ? 2.080 4.762 -7.549 1.00 90.75 122 VAL A C 1
ATOM 929 O O . VAL A 1 122 ? 2.275 4.930 -8.755 1.00 90.75 122 VAL A O 1
ATOM 932 N N . SER A 1 123 ? 2.957 5.146 -6.612 1.00 84.50 123 SER A N 1
ATOM 933 C CA . SER A 1 123 ? 4.236 5.766 -6.955 1.00 84.50 123 SER A CA 1
ATOM 934 C C . SER A 1 123 ? 5.291 4.749 -7.376 1.00 84.50 123 SER A C 1
ATOM 936 O O . SER A 1 123 ? 5.572 3.766 -6.681 1.00 84.50 123 SER A O 1
ATOM 938 N N . ASP A 1 124 ? 5.939 5.037 -8.494 1.00 80.25 124 ASP A N 1
ATOM 939 C CA . ASP A 1 124 ? 7.119 4.349 -8.978 1.00 80.25 124 ASP A CA 1
ATOM 940 C C . ASP A 1 124 ? 8.366 4.778 -8.184 1.00 80.25 124 ASP A C 1
ATOM 942 O O . ASP A 1 124 ? 8.596 5.952 -7.904 1.00 80.25 124 ASP A O 1
ATOM 946 N N . GLY A 1 125 ? 9.199 3.805 -7.816 1.00 69.56 125 GLY A N 1
ATOM 947 C CA . GLY A 1 125 ? 10.441 4.025 -7.072 1.00 69.56 125 GLY A CA 1
ATOM 948 C C . GLY A 1 125 ? 11.642 4.318 -7.968 1.00 69.56 125 GLY A C 1
ATOM 949 O O . GLY A 1 125 ? 12.638 3.603 -7.896 1.00 69.56 125 GLY A O 1
ATOM 950 N N . PHE A 1 126 ? 11.543 5.303 -8.860 1.00 67.88 126 PHE A N 1
ATOM 951 C CA . PHE A 1 126 ? 12.639 5.674 -9.760 1.00 67.88 126 PHE A CA 1
ATOM 952 C C . PHE A 1 126 ? 13.074 7.106 -9.522 1.00 67.88 126 PHE A C 1
ATOM 954 O O . PHE A 1 126 ? 12.259 8.014 -9.396 1.00 67.88 126 PHE A O 1
ATOM 961 N N . THR A 1 127 ? 14.387 7.316 -9.509 1.00 60.47 127 THR A N 1
ATOM 962 C CA . THR A 1 127 ? 14.964 8.625 -9.213 1.00 60.47 127 THR A CA 1
ATOM 963 C C . THR A 1 127 ? 14.920 9.608 -10.389 1.00 60.47 127 THR A C 1
ATOM 965 O O . THR A 1 127 ? 15.146 10.794 -10.185 1.00 60.47 127 THR A O 1
ATOM 968 N N . ASN A 1 128 ? 14.604 9.144 -11.606 1.00 56.31 128 ASN A N 1
ATOM 969 C CA . ASN A 1 128 ? 14.689 9.939 -12.843 1.00 56.31 128 ASN A CA 1
ATOM 970 C C . ASN A 1 128 ? 13.563 9.655 -13.867 1.00 56.31 128 ASN A C 1
ATOM 972 O O . ASN A 1 128 ? 13.718 9.950 -15.049 1.00 56.31 128 ASN A O 1
ATOM 976 N N . ILE A 1 129 ? 12.446 9.051 -13.449 1.00 57.50 129 ILE A N 1
ATOM 977 C CA . ILE A 1 129 ? 11.287 8.731 -14.309 1.00 57.50 129 ILE A CA 1
ATOM 978 C C . ILE A 1 129 ? 10.035 9.348 -13.665 1.00 57.50 129 ILE A C 1
ATOM 980 O O . ILE A 1 129 ? 10.004 9.456 -12.436 1.00 57.50 129 ILE A O 1
ATOM 984 N N . PRO A 1 130 ? 9.013 9.772 -14.440 1.00 56.03 130 PRO A N 1
ATOM 985 C CA . PRO A 1 130 ? 7.740 10.199 -13.875 1.00 56.03 130 PRO A CA 1
ATOM 986 C C . PRO A 1 130 ? 7.224 9.189 -12.848 1.00 56.03 130 PRO A C 1
ATOM 988 O O . PRO A 1 130 ? 7.039 8.013 -13.143 1.00 56.03 130 PRO A O 1
ATOM 991 N N . ILE A 1 131 ? 7.016 9.682 -11.630 1.00 64.06 131 ILE A N 1
ATOM 992 C CA . ILE A 1 131 ? 6.738 8.878 -10.436 1.00 64.06 131 ILE A CA 1
ATOM 993 C C . ILE A 1 131 ? 5.327 8.269 -10.496 1.00 64.06 131 ILE A C 1
ATOM 995 O O . ILE A 1 131 ? 5.052 7.300 -9.805 1.00 64.06 131 ILE A O 1
ATOM 999 N N . ASN A 1 132 ? 4.430 8.801 -11.334 1.00 65.44 132 ASN A N 1
ATOM 1000 C CA . ASN A 1 132 ? 3.037 8.369 -11.412 1.00 65.44 132 ASN A CA 1
ATOM 1001 C C . ASN A 1 132 ? 2.615 8.191 -12.876 1.00 65.44 132 ASN A C 1
ATOM 1003 O O . ASN A 1 132 ? 2.514 9.172 -13.615 1.00 65.44 132 ASN A O 1
ATOM 1007 N N . ALA A 1 133 ? 2.328 6.956 -13.284 1.00 73.62 133 ALA A N 1
ATOM 1008 C CA . ALA A 1 133 ? 1.640 6.682 -14.541 1.00 73.62 133 ALA A CA 1
ATOM 1009 C C . ALA A 1 133 ? 0.119 6.701 -14.322 1.00 73.62 133 ALA A C 1
ATOM 1011 O O . ALA A 1 133 ? -0.369 6.173 -13.320 1.00 73.62 133 ALA A O 1
ATOM 1012 N N . GLY A 1 134 ? -0.640 7.263 -15.270 1.00 82.19 134 GLY A N 1
ATOM 1013 C CA . GLY A 1 134 ? -2.110 7.263 -15.214 1.00 82.19 134 GLY A CA 1
ATOM 1014 C C . GLY A 1 134 ? -2.705 5.852 -15.109 1.00 82.19 134 GLY A C 1
ATOM 1015 O O . GLY A 1 134 ? -3.715 5.650 -14.431 1.00 82.19 134 GLY A O 1
ATOM 1016 N N . ASP A 1 135 ? -2.024 4.864 -15.687 1.00 88.00 135 ASP A N 1
ATOM 1017 C CA . ASP A 1 135 ? -2.414 3.456 -15.615 1.00 88.00 135 ASP A CA 1
ATOM 1018 C C . ASP A 1 135 ? -2.309 2.892 -14.191 1.00 88.00 135 ASP A C 1
ATOM 1020 O O . ASP A 1 135 ? -3.182 2.130 -13.780 1.00 88.00 135 ASP A O 1
ATOM 1024 N N . ASN A 1 136 ? -1.309 3.299 -13.394 1.00 90.12 136 ASN A N 1
ATOM 1025 C CA . ASN A 1 136 ? -1.189 2.862 -11.994 1.00 90.12 136 ASN A CA 1
ATOM 1026 C C . ASN A 1 136 ? -2.412 3.310 -11.187 1.00 90.12 136 ASN A C 1
ATOM 1028 O O . ASN A 1 136 ? -2.994 2.518 -10.448 1.00 90.12 136 ASN A O 1
ATOM 1032 N N . LEU A 1 137 ? -2.820 4.573 -11.359 1.00 91.75 137 LEU A N 1
ATOM 1033 C CA . LEU A 1 137 ? -3.992 5.130 -10.687 1.00 91.75 137 LEU A CA 1
ATOM 1034 C C . LEU A 1 137 ? -5.287 4.466 -11.169 1.00 91.75 137 LEU A C 1
ATOM 1036 O O . LEU A 1 137 ? -6.127 4.102 -10.350 1.00 91.75 137 LEU A O 1
ATOM 1040 N N . SER A 1 138 ? -5.433 4.263 -12.479 1.00 94.62 138 SER A N 1
ATOM 1041 C CA . SER A 1 138 ? -6.614 3.610 -13.057 1.00 94.62 138 SER A CA 1
ATOM 1042 C C . SER A 1 138 ? -6.766 2.173 -12.552 1.00 94.62 138 SER A C 1
ATOM 1044 O O . SER A 1 138 ? -7.854 1.772 -12.136 1.00 94.62 138 SER A O 1
ATOM 1046 N N . ASN A 1 139 ? -5.665 1.418 -12.499 1.00 95.31 139 ASN A N 1
ATOM 1047 C CA . ASN A 1 139 ? -5.645 0.061 -11.955 1.00 95.31 139 ASN A CA 1
ATOM 1048 C C . ASN A 1 139 ? -5.934 0.039 -10.449 1.00 95.31 139 ASN A C 1
ATOM 1050 O O . ASN A 1 139 ? -6.686 -0.820 -9.996 1.00 95.31 139 ASN A O 1
ATOM 1054 N N . ALA A 1 140 ? -5.401 0.996 -9.685 1.00 96.44 140 ALA A N 1
ATOM 1055 C CA . ALA A 1 140 ? -5.689 1.130 -8.260 1.00 96.44 140 ALA A CA 1
ATOM 1056 C C . ALA A 1 140 ? -7.176 1.406 -7.993 1.00 96.44 140 ALA A C 1
ATOM 1058 O O . ALA A 1 140 ? -7.778 0.730 -7.164 1.00 96.44 140 ALA A O 1
ATOM 1059 N N . ILE A 1 141 ? -7.789 2.349 -8.719 1.00 97.44 141 ILE A N 1
ATOM 1060 C CA . ILE A 1 141 ? -9.223 2.657 -8.591 1.00 97.44 141 ILE A CA 1
ATOM 1061 C C . ILE A 1 141 ? -10.068 1.437 -8.963 1.00 97.44 141 ILE A C 1
ATOM 1063 O O . ILE A 1 141 ? -11.001 1.091 -8.238 1.00 97.44 141 ILE A O 1
ATOM 1067 N N . LYS A 1 142 ? -9.720 0.750 -10.059 1.00 97.88 142 LYS A N 1
ATOM 1068 C CA . LYS A 1 142 ? -10.397 -0.488 -10.455 1.00 97.88 142 LYS A CA 1
ATOM 1069 C C . LYS A 1 142 ? -10.293 -1.550 -9.360 1.00 97.88 142 LYS A C 1
ATOM 1071 O O . LYS A 1 142 ? -11.300 -2.141 -8.995 1.00 97.88 142 LYS A O 1
ATOM 1076 N N . TRP A 1 143 ? -9.099 -1.763 -8.813 1.00 97.62 143 TRP A N 1
ATOM 1077 C CA . TRP A 1 143 ? -8.881 -2.737 -7.749 1.00 97.62 143 TRP A CA 1
ATOM 1078 C C . TRP A 1 143 ? -9.680 -2.396 -6.488 1.00 97.62 143 TRP A C 1
ATOM 1080 O O . TRP A 1 143 ? -10.272 -3.295 -5.898 1.00 97.62 143 TRP A O 1
ATOM 1090 N N . VAL A 1 144 ? -9.758 -1.115 -6.106 1.00 97.75 144 VAL A N 1
ATOM 1091 C CA . VAL A 1 144 ? -10.603 -0.667 -4.986 1.00 97.75 144 VAL A CA 1
ATOM 1092 C C . VAL A 1 144 ? -12.063 -1.030 -5.242 1.00 97.75 144 VAL A C 1
ATOM 1094 O O . VAL A 1 144 ? -12.695 -1.610 -4.367 1.00 97.75 144 VAL A O 1
ATOM 1097 N N . ASN A 1 145 ? -12.584 -0.753 -6.440 1.00 97.50 145 ASN A N 1
ATOM 1098 C CA . ASN A 1 145 ? -13.954 -1.113 -6.803 1.00 97.50 145 ASN A CA 1
ATOM 1099 C C . ASN A 1 145 ? -14.188 -2.632 -6.753 1.00 97.50 145 ASN A C 1
ATOM 1101 O O . ASN A 1 145 ? -15.170 -3.085 -6.175 1.00 97.50 145 ASN A O 1
ATOM 1105 N N . ASP A 1 146 ? -13.267 -3.418 -7.311 1.00 97.50 146 ASP A N 1
ATOM 1106 C CA . ASP A 1 146 ? -13.376 -4.881 -7.354 1.00 97.50 146 ASP A CA 1
ATOM 1107 C C . ASP A 1 146 ? -13.268 -5.535 -5.961 1.00 97.50 146 ASP A C 1
ATOM 1109 O O . ASP A 1 146 ? -13.706 -6.669 -5.779 1.00 97.50 146 ASP A O 1
ATOM 1113 N N . ASN A 1 147 ? -12.685 -4.842 -4.976 1.00 96.06 147 ASN A N 1
ATOM 1114 C CA . ASN A 1 147 ? -12.488 -5.343 -3.612 1.00 96.06 147 ASN A CA 1
ATOM 1115 C C . ASN A 1 147 ? -13.359 -4.629 -2.564 1.00 96.06 147 ASN A C 1
ATOM 1117 O O . ASN A 1 147 ? -13.204 -4.904 -1.375 1.00 96.06 147 ASN A O 1
ATOM 1121 N N . ALA A 1 148 ? -14.276 -3.748 -2.973 1.00 93.12 148 ALA A N 1
ATOM 1122 C CA . ALA A 1 148 ? -15.074 -2.926 -2.060 1.00 93.12 148 ALA A CA 1
ATOM 1123 C C . ALA A 1 148 ? -16.016 -3.735 -1.150 1.00 93.12 148 ALA A C 1
ATOM 1125 O O . ALA A 1 148 ? -16.385 -3.271 -0.082 1.00 93.12 148 ALA A O 1
ATOM 1126 N N . GLU A 1 149 ? -16.415 -4.944 -1.555 1.00 91.38 149 GLU A N 1
ATOM 1127 C CA . GLU A 1 149 ? -17.217 -5.837 -0.701 1.00 91.38 149 GLU A CA 1
ATOM 1128 C C . GLU A 1 149 ? -16.363 -6.624 0.305 1.00 91.38 149 GLU A C 1
ATOM 1130 O O . GLU A 1 149 ? -16.880 -7.169 1.279 1.00 91.38 149 GLU A O 1
ATOM 1135 N N . LYS A 1 150 ? -15.051 -6.723 0.059 1.00 90.44 150 LYS A N 1
ATOM 1136 C CA . LYS A 1 150 ? -14.112 -7.494 0.885 1.00 90.44 150 LYS A CA 1
ATOM 1137 C C . LYS A 1 150 ? -13.575 -6.682 2.065 1.00 90.44 150 LYS A C 1
ATOM 1139 O O . LYS A 1 150 ? -13.214 -7.280 3.081 1.00 90.44 150 LYS A O 1
ATOM 1144 N N . TYR A 1 151 ? -13.476 -5.363 1.906 1.00 88.94 151 TYR A N 1
ATOM 1145 C CA . TYR A 1 151 ? -12.924 -4.427 2.885 1.00 88.94 151 TYR A CA 1
ATOM 1146 C C . TYR A 1 151 ? -13.921 -3.310 3.147 1.00 88.94 151 TYR A C 1
ATOM 1148 O O . TYR A 1 151 ? -14.268 -3.138 4.331 1.00 88.94 151 TYR A O 1
#